Protein AF-0000000075409950 (afdb_homodimer)

Nearest PDB structures (foldseek):
  2w7o-assembly1_B  TM=7.046E-01  e=2.998E+00  Homo sapiens
  4f50-assembly1_A  TM=6.816E-01  e=4.564E+00  Sulfolobus acidocaldarius DSM 639
  4f4x-assembly1_A  TM=6.756E-01  e=4.256E+00  Sulfolobus acidocaldarius DSM 639
  2w7o-assembly1_B  TM=7.060E-01  e=2.998E+00  Homo sapiens
  4f50-assembly1_A  TM=6.823E-01  e=4.564E+00  Sulfolobus acidocaldarius DSM 639

Radius of gyration: 14.9 Å; Cα contacts (8 Å, |Δi|>4): 241; chains: 2; bounding box: 29×42×34 Å

Sequence (138 aa):
MLKDMLDKAFENKPVAEVAKASPAALQGISDAGAEALKKHLGISSIEDLATNKYVLWAQAITTLATMNKMLKDMLDKAFENKPVAEVAKASPAALQGISDAGAEALKKHLGISSIEDLATNKYVLWAQAITTLATMNK

Secondary structure (DSSP, 8-state):
-GGGTB-GGGTTS-HHHHHTS-GGGBTT--HHHHHHIIIII---SHHHHHH-HHHHHHHHHHHHHHH--/-GGGTB-GGGTTS-HHHHHTS-GGGBTT--HHHHHHIIIII---SHHHHHH-HHHHHHHHHHHHHHH--

Solvent-accessible surface area (backbone atoms only — not comparable to full-atom values): 6940 Å² total; per-residue (Å²): 118,66,51,77,46,25,34,81,89,49,48,82,48,58,48,57,59,47,19,63,28,47,40,38,46,33,59,76,33,42,71,67,32,25,50,39,37,30,74,44,71,64,25,67,15,18,35,35,50,44,63,30,66,70,37,52,48,21,34,52,41,30,51,50,20,64,67,70,100,117,68,52,76,44,24,34,82,88,48,48,82,48,58,49,57,58,48,18,63,28,47,41,37,46,36,61,77,33,42,70,68,32,28,48,40,36,29,74,42,71,63,25,67,16,19,36,36,49,43,61,29,67,71,37,53,49,21,35,53,40,31,50,50,22,64,68,70,98

Structure (mmCIF, N/CA/C/O backbone):
data_AF-0000000075409950-model_v1
#
loop_
_entity.id
_entity.type
_entity.pdbx_description
1 polymer 'Uncharacterized protein'
#
loop_
_atom_site.group_PDB
_atom_site.id
_atom_site.type_symbol
_atom_site.label_atom_id
_atom_site.label_alt_id
_atom_site.label_comp_id
_atom_site.label_asym_id
_atom_site.label_entity_id
_atom_site.label_seq_id
_atom_site.pdbx_PDB_ins_code
_atom_site.Cartn_x
_atom_site.Cartn_y
_atom_site.Cartn_z
_atom_site.occupancy
_atom_site.B_iso_or_equiv
_atom_site.auth_seq_id
_atom_site.auth_comp_id
_atom_site.auth_asym_id
_atom_site.auth_atom_id
_atom_site.pdbx_PDB_model_num
ATOM 1 N N . MET A 1 1 ? 6.48 19.875 1.639 1 69.31 1 MET A N 1
ATOM 2 C CA . MET A 1 1 ? 6.629 18.578 0.96 1 69.31 1 MET A CA 1
ATOM 3 C C . MET A 1 1 ? 5.574 17.594 1.438 1 69.31 1 MET A C 1
ATOM 5 O O . MET A 1 1 ? 4.668 17.234 0.686 1 69.31 1 MET A O 1
ATOM 9 N N . LEU A 1 2 ? 5.445 17.328 2.887 1 81.88 2 LEU A N 1
ATOM 10 C CA . LEU A 1 2 ? 4.449 16.453 3.488 1 81.88 2 LEU A CA 1
ATOM 11 C C . LEU A 1 2 ? 3.057 17.078 3.412 1 81.88 2 LEU A C 1
ATOM 13 O O . LEU A 1 2 ? 2.061 16.359 3.312 1 81.88 2 LEU A O 1
ATOM 17 N N . LYS A 1 3 ? 3.062 18.469 3.229 1 86.75 3 LYS A N 1
ATOM 18 C CA . LYS A 1 3 ? 1.789 19.172 3.248 1 86.75 3 LYS A CA 1
ATOM 19 C C . LYS A 1 3 ? 0.948 18.828 2.021 1 86.75 3 LYS A C 1
ATOM 21 O O . LYS A 1 3 ? -0.282 18.891 2.072 1 86.75 3 LYS A O 1
ATOM 26 N N . ASP A 1 4 ? 1.684 18.453 0.94 1 91.56 4 ASP A N 1
ATOM 27 C CA . ASP A 1 4 ? 0.969 18.156 -0.299 1 91.56 4 ASP A CA 1
ATOM 28 C C . ASP A 1 4 ? 0.425 16.734 -0.298 1 91.56 4 ASP A C 1
ATOM 30 O O . ASP A 1 4 ? -0.432 16.391 -1.114 1 91.56 4 ASP A O 1
ATOM 34 N N . MET A 1 5 ? 0.857 15.992 0.625 1 93.62 5 MET A N 1
ATOM 35 C CA . MET A 1 5 ? 0.481 14.586 0.694 1 93.62 5 MET A CA 1
ATOM 36 C C . MET A 1 5 ? -0.598 14.359 1.748 1 93.62 5 MET A C 1
ATOM 38 O O . MET A 1 5 ? -1.382 13.414 1.648 1 93.62 5 MET A O 1
ATOM 42 N N . LEU A 1 6 ? -0.597 15.328 2.695 1 95.75 6 LEU A N 1
ATOM 43 C CA . LEU A 1 6 ? -1.467 15.148 3.854 1 95.75 6 LEU A CA 1
ATOM 44 C C . LEU A 1 6 ? -2.602 16.172 3.844 1 95.75 6 LEU A C 1
ATOM 46 O O . LEU A 1 6 ? -2.488 17.219 3.215 1 95.75 6 LEU A O 1
ATOM 50 N N . ASP A 1 7 ? -3.684 15.867 4.531 1 93.88 7 ASP A N 1
ATOM 51 C CA . ASP A 1 7 ? -4.777 16.812 4.723 1 93.88 7 ASP A CA 1
ATOM 52 C C . ASP A 1 7 ? -4.367 17.938 5.66 1 93.88 7 ASP A C 1
ATOM 54 O O . ASP A 1 7 ? -3.381 17.828 6.391 1 93.88 7 ASP A O 1
ATOM 58 N N . LYS A 1 8 ? -5.031 19 5.691 1 93.12 8 LYS A N 1
ATOM 59 C CA . LYS A 1 8 ? -4.703 20.188 6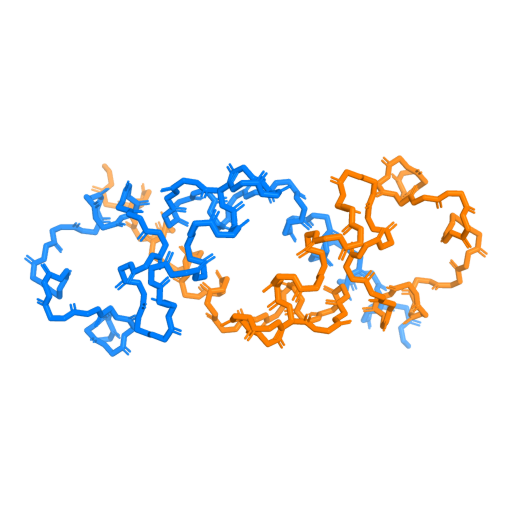.465 1 93.12 8 LYS A CA 1
ATOM 60 C C . LYS A 1 8 ? -4.621 19.875 7.953 1 93.12 8 LYS A C 1
ATOM 62 O O . LYS A 1 8 ? -3.822 20.469 8.68 1 93.12 8 LYS A O 1
ATOM 67 N N . ALA A 1 9 ? -5.281 18.906 8.398 1 91.38 9 ALA A N 1
ATOM 68 C CA . ALA A 1 9 ? -5.34 18.531 9.805 1 91.38 9 ALA A CA 1
ATOM 69 C C . ALA A 1 9 ? -4.027 17.906 10.258 1 91.38 9 ALA A C 1
ATOM 71 O O . ALA A 1 9 ? -3.68 17.953 11.438 1 91.38 9 ALA A O 1
ATOM 72 N N . PHE A 1 10 ? -3.281 17.375 9.227 1 95.06 10 PHE A N 1
ATOM 73 C CA . PHE A 1 10 ? -2.09 16.609 9.578 1 95.06 10 PHE A CA 1
ATOM 74 C C . PHE A 1 10 ? -0.833 17.312 9.062 1 95.06 10 PHE A C 1
ATOM 76 O O . PHE A 1 10 ? 0.282 16.844 9.312 1 95.06 10 PHE A O 1
ATOM 83 N N . GLU A 1 11 ? -1.005 18.5 8.469 1 93 11 GLU A N 1
ATOM 84 C CA . GLU A 1 11 ? 0.109 19.188 7.836 1 93 11 GLU A CA 1
ATOM 85 C C . GLU A 1 11 ? 1.043 19.797 8.883 1 93 11 GLU A C 1
ATOM 87 O O . GLU A 1 11 ? 2.248 19.922 8.648 1 93 11 GLU A O 1
ATOM 92 N N . ASN A 1 12 ? 0.58 20 10.047 1 92.88 12 ASN A N 1
ATOM 93 C CA . ASN A 1 12 ? 1.371 20.672 11.078 1 92.88 12 ASN A CA 1
ATOM 94 C C . ASN A 1 12 ? 1.663 19.734 12.242 1 92.88 12 ASN A C 1
ATOM 96 O O . ASN A 1 12 ? 2.16 20.172 13.289 1 92.88 12 ASN A O 1
ATOM 100 N N . LYS A 1 13 ? 1.409 18.578 12.023 1 93.38 13 LYS A N 1
ATOM 101 C CA . LYS A 1 13 ? 1.667 17.609 13.078 1 93.38 13 LYS A CA 1
ATOM 102 C C . LYS A 1 13 ? 3.049 16.969 12.922 1 93.38 13 LYS A C 1
ATOM 104 O O . LYS A 1 13 ? 3.602 16.953 11.82 1 93.38 13 LYS A O 1
ATOM 109 N N . PRO A 1 14 ? 3.543 16.516 14.102 1 95.12 14 PRO A N 1
ATOM 110 C CA . PRO A 1 14 ? 4.797 15.773 13.984 1 95.12 14 PRO A CA 1
ATOM 111 C C . PRO A 1 14 ? 4.652 14.508 13.141 1 95.12 14 PRO A C 1
ATOM 113 O O . PRO A 1 14 ? 3.631 13.828 13.219 1 95.12 14 PRO A O 1
ATOM 116 N N . VAL A 1 15 ? 5.668 14.234 12.406 1 94.88 15 VAL A N 1
ATOM 117 C CA . VAL A 1 15 ? 5.656 13.125 11.453 1 94.88 15 VAL A CA 1
ATOM 118 C C . VAL A 1 15 ? 5.359 11.82 12.188 1 94.88 15 VAL A C 1
ATOM 120 O O . VAL A 1 15 ? 4.688 10.938 11.648 1 94.88 15 VAL A O 1
ATOM 123 N N . ALA A 1 16 ? 5.828 11.648 13.383 1 95.31 16 ALA A N 1
ATOM 124 C CA . ALA A 1 16 ? 5.613 10.445 14.18 1 95.31 16 ALA A CA 1
ATOM 125 C C . ALA A 1 16 ? 4.129 10.227 14.453 1 95.31 16 ALA A C 1
ATOM 127 O O . ALA A 1 16 ? 3.658 9.086 14.477 1 95.31 16 ALA A O 1
ATOM 128 N N . GLU A 1 17 ? 3.393 11.25 14.695 1 95.94 17 GLU A N 1
ATOM 129 C CA . GLU A 1 17 ? 1.952 11.172 14.93 1 95.94 17 GLU A CA 1
ATOM 130 C C . GLU A 1 17 ? 1.198 10.914 13.625 1 95.94 17 GLU A C 1
ATOM 132 O O . GLU A 1 17 ? 0.21 10.18 13.609 1 95.94 17 GLU A O 1
ATOM 137 N N . VAL A 1 18 ? 1.717 11.578 12.57 1 96.38 18 VAL A N 1
ATOM 138 C CA . VAL A 1 18 ? 1.103 11.422 11.258 1 96.38 18 VAL A CA 1
ATOM 139 C C . VAL A 1 18 ? 1.229 9.969 10.797 1 96.38 18 VAL A C 1
ATOM 141 O O . VAL A 1 18 ? 0.279 9.398 10.25 1 96.38 18 VAL A O 1
ATOM 144 N N . ALA A 1 19 ? 2.379 9.406 11.062 1 97 19 ALA A N 1
ATOM 145 C CA . ALA A 1 19 ? 2.652 8.031 10.664 1 97 19 ALA A CA 1
ATOM 146 C C . ALA A 1 19 ? 1.688 7.059 11.336 1 97 19 ALA A C 1
ATOM 148 O O . ALA A 1 19 ? 1.357 6.012 10.781 1 97 19 ALA A O 1
ATOM 149 N N . LYS A 1 20 ? 1.197 7.422 12.508 1 96.69 20 LYS A N 1
ATOM 150 C CA . LYS A 1 20 ? 0.308 6.555 13.281 1 96.69 20 LYS A CA 1
ATOM 151 C C . LYS A 1 20 ? -1.155 6.906 13.031 1 96.69 20 LYS A C 1
ATOM 153 O O . LYS A 1 20 ? -2.057 6.219 13.516 1 96.69 20 LYS A O 1
ATOM 158 N N . ALA A 1 21 ? -1.333 7.898 12.234 1 96.69 21 ALA A N 1
ATOM 159 C CA . ALA A 1 21 ? -2.686 8.352 11.922 1 96.69 21 ALA A CA 1
ATOM 160 C C . ALA A 1 21 ? -3.352 7.434 10.898 1 96.69 21 ALA A C 1
ATOM 162 O O . ALA A 1 21 ? -2.689 6.598 10.289 1 96.69 21 ALA A O 1
ATOM 163 N N . SER A 1 22 ? -4.715 7.578 10.711 1 97.12 22 SER A N 1
ATOM 164 C CA . SER A 1 22 ? -5.445 6.793 9.727 1 97.12 22 SER A CA 1
ATOM 165 C C . SER A 1 22 ? -4.938 7.062 8.312 1 97.12 22 SER A C 1
ATOM 167 O O . SER A 1 22 ? -4.492 8.172 8.008 1 97.12 22 SER A O 1
ATOM 169 N N . PRO A 1 23 ? -4.945 6.051 7.473 1 97.19 23 PRO A N 1
ATOM 170 C CA . PRO A 1 23 ? -4.547 6.266 6.078 1 97.19 23 PRO A CA 1
ATOM 171 C C . PRO A 1 23 ? -5.34 7.379 5.398 1 97.19 23 PRO A C 1
ATOM 173 O O . PRO A 1 23 ? -4.875 7.965 4.418 1 97.19 23 PRO A O 1
ATOM 176 N N . ALA A 1 24 ? -6.469 7.727 5.945 1 96.69 24 ALA A N 1
ATOM 177 C CA . ALA A 1 24 ? -7.324 8.789 5.418 1 96.69 24 ALA A CA 1
ATOM 178 C C . ALA A 1 24 ? -6.684 10.156 5.617 1 96.69 24 ALA A C 1
ATOM 180 O O . ALA A 1 24 ? -7.172 11.164 5.09 1 96.69 24 ALA A O 1
ATOM 181 N N . ALA A 1 25 ? -5.586 10.156 6.418 1 96.69 25 ALA A N 1
ATOM 182 C CA . ALA A 1 25 ? -4.852 11.406 6.621 1 96.69 25 ALA A CA 1
ATOM 183 C C . ALA A 1 25 ? -4.129 11.828 5.348 1 96.69 25 ALA A C 1
ATOM 185 O O . ALA A 1 25 ? -3.746 12.992 5.203 1 96.69 25 ALA A O 1
ATOM 186 N N . LEU A 1 26 ? -3.826 10.852 4.438 1 96.69 26 LEU A N 1
ATOM 187 C CA . LEU A 1 26 ? -3.236 11.148 3.137 1 96.69 26 LEU A CA 1
ATOM 188 C C . LEU A 1 26 ? -4.262 11.789 2.209 1 96.69 26 LEU A C 1
ATOM 190 O O . LEU A 1 26 ? -5.414 11.352 2.156 1 96.69 26 LEU A O 1
ATOM 194 N N . GLN A 1 27 ? -3.84 12.859 1.536 1 94.62 27 GLN A N 1
ATOM 195 C CA . GLN A 1 27 ? -4.734 13.555 0.618 1 94.62 27 GLN A CA 1
ATOM 196 C C . GLN A 1 27 ? -5.16 12.648 -0.534 1 94.62 27 GLN A C 1
ATOM 198 O O . GLN A 1 27 ? -4.328 12.234 -1.344 1 94.62 27 GLN A O 1
ATOM 203 N N . GLY A 1 28 ? -6.438 12.258 -0.608 1 93.75 28 GLY A N 1
ATOM 204 C CA . GLY A 1 28 ? -6.93 11.406 -1.674 1 93.75 28 GLY A CA 1
ATOM 205 C C . GLY A 1 28 ? -7.594 10.141 -1.163 1 93.75 28 GLY A C 1
ATOM 206 O O . GLY A 1 28 ? -8.359 9.492 -1.887 1 93.75 28 GLY A O 1
ATOM 207 N N . ILE A 1 29 ? -7.105 9.766 0.029 1 96.19 29 ILE A N 1
ATOM 208 C CA . ILE A 1 29 ? -7.75 8.602 0.633 1 96.19 29 ILE A CA 1
ATOM 209 C C . ILE A 1 29 ? -8.938 9.055 1.483 1 96.19 29 ILE A C 1
ATOM 211 O O . ILE A 1 29 ? -8.773 9.844 2.418 1 96.19 29 ILE A O 1
ATOM 215 N N . SER A 1 30 ? -10.133 8.68 1.113 1 95.62 30 SER A N 1
ATOM 216 C CA . SER A 1 30 ? -11.336 9.055 1.857 1 95.62 30 SER A CA 1
ATOM 217 C C . SER A 1 30 ? -11.539 8.141 3.064 1 95.62 30 SER A C 1
ATOM 219 O O . SER A 1 30 ? -10.844 7.137 3.215 1 95.62 30 SER A O 1
ATOM 221 N N . ASP A 1 31 ? -12.539 8.469 3.895 1 95.81 31 ASP A N 1
ATOM 222 C CA . ASP A 1 31 ? -12.875 7.609 5.023 1 95.81 31 ASP A CA 1
ATOM 223 C C . ASP A 1 31 ? -13.242 6.203 4.555 1 95.81 31 ASP A C 1
ATOM 225 O O . ASP A 1 31 ? -12.891 5.215 5.203 1 95.81 31 ASP A O 1
ATOM 229 N N . ALA A 1 32 ? -13.859 6.215 3.408 1 96.5 32 ALA A N 1
ATOM 230 C CA . ALA A 1 32 ? -14.266 4.941 2.824 1 96.5 32 ALA A CA 1
ATOM 231 C C . ALA A 1 32 ? -13.055 4.109 2.41 1 96.5 32 ALA A C 1
ATOM 233 O O . ALA A 1 32 ? -13.031 2.895 2.607 1 96.5 32 ALA A O 1
ATOM 234 N N . GLY A 1 33 ? -11.992 4.793 1.857 1 97 33 GLY A N 1
ATOM 235 C CA . GLY A 1 33 ? -10.773 4.105 1.462 1 97 33 GLY A CA 1
ATOM 236 C C . GLY A 1 33 ? -10 3.541 2.637 1 97 33 GLY A C 1
ATOM 237 O O . GLY A 1 33 ? -9.562 2.387 2.605 1 97 33 GLY A O 1
ATOM 238 N N . ALA A 1 34 ? -9.977 4.391 3.639 1 97.56 34 ALA A N 1
ATOM 239 C CA . ALA A 1 34 ? -9.273 3.965 4.848 1 97.56 34 ALA A CA 1
ATOM 240 C C . ALA A 1 34 ? -9.992 2.795 5.516 1 97.56 34 ALA A C 1
ATOM 242 O O . ALA A 1 34 ? -9.352 1.848 5.977 1 97.56 34 ALA A O 1
ATOM 243 N N . GLU A 1 35 ? -11.289 2.881 5.59 1 96.94 35 GLU A N 1
ATOM 244 C CA . GLU A 1 35 ? -12.094 1.818 6.191 1 96.94 35 GLU A CA 1
ATOM 245 C C . GLU A 1 35 ? -11.953 0.513 5.414 1 96.94 35 GLU A C 1
ATOM 247 O O . GLU A 1 35 ? -11.867 -0.564 6.008 1 96.94 35 GLU A O 1
ATOM 252 N N . ALA A 1 36 ? -11.891 0.637 4.109 1 96.25 36 ALA A N 1
ATOM 253 C CA . ALA A 1 36 ? -11.734 -0.542 3.26 1 96.25 36 ALA A CA 1
ATOM 254 C C . ALA A 1 36 ? -10.383 -1.206 3.49 1 96.25 36 ALA A C 1
ATOM 256 O O . ALA A 1 36 ? -10.289 -2.432 3.586 1 96.25 36 ALA A O 1
ATOM 257 N N . LEU A 1 37 ? -9.328 -0.347 3.549 1 97 37 LEU A N 1
ATOM 258 C CA . LEU A 1 37 ? -7.98 -0.846 3.811 1 97 37 LEU A CA 1
ATOM 259 C C . LEU A 1 37 ? -7.93 -1.606 5.129 1 97 37 LEU A C 1
ATOM 261 O O . LEU A 1 37 ? -7.395 -2.715 5.191 1 97 37 LEU A O 1
ATOM 265 N N . LYS A 1 38 ? -8.539 -1.041 6.164 1 96.5 38 LYS A N 1
ATOM 266 C CA . LYS A 1 38 ? -8.562 -1.663 7.484 1 96.5 38 LYS A CA 1
ATOM 267 C C . LYS A 1 38 ? -9.383 -2.951 7.469 1 96.5 38 LYS A C 1
ATOM 269 O O . LYS A 1 38 ? -8.945 -3.979 7.992 1 96.5 38 LYS A O 1
ATOM 274 N N . LYS A 1 39 ? -10.484 -2.941 6.867 1 96.56 39 LYS A N 1
ATOM 275 C CA . LYS A 1 39 ? -11.422 -4.059 6.859 1 96.56 39 LYS A CA 1
ATOM 276 C C . LYS A 1 39 ? -10.867 -5.238 6.066 1 96.56 39 LYS A C 1
ATOM 278 O O . LYS A 1 39 ? -11 -6.391 6.484 1 96.56 39 LYS A O 1
ATOM 283 N N . HIS A 1 40 ? -10.156 -4.969 4.934 1 95.56 40 HIS A N 1
ATOM 284 C CA . HIS A 1 40 ? -9.766 -6.039 4.02 1 95.56 40 HIS A CA 1
ATOM 285 C C . HIS A 1 40 ? -8.281 -6.359 4.148 1 95.56 40 HIS A C 1
ATOM 287 O O . HIS A 1 40 ? -7.879 -7.516 4.016 1 95.56 40 HIS A O 1
ATOM 293 N N . LEU A 1 41 ? -7.516 -5.371 4.434 1 96.31 41 LEU A N 1
ATOM 294 C CA . LEU A 1 41 ? -6.066 -5.551 4.445 1 96.31 41 LEU A CA 1
ATOM 295 C C . LEU A 1 41 ? -5.512 -5.391 5.855 1 96.31 41 LEU A C 1
ATOM 297 O O . LEU A 1 41 ? -4.332 -5.664 6.098 1 96.31 41 LEU A O 1
ATOM 301 N N . GLY A 1 42 ? -6.309 -4.906 6.707 1 96.31 42 GLY A N 1
ATOM 302 C CA . GLY A 1 42 ? -5.883 -4.707 8.086 1 96.31 42 GLY A CA 1
ATOM 303 C C . GLY A 1 42 ? -5.004 -3.484 8.266 1 96.31 42 GLY A C 1
ATOM 304 O O . GLY A 1 42 ? -4.102 -3.48 9.102 1 96.31 42 GLY A O 1
ATOM 305 N N . ILE A 1 43 ? -5.195 -2.527 7.496 1 97.62 43 ILE A N 1
ATOM 306 C CA . ILE A 1 43 ? -4.391 -1.312 7.555 1 97.62 43 ILE A CA 1
ATOM 307 C C . ILE A 1 43 ? -5.121 -0.248 8.375 1 97.62 43 ILE A C 1
ATOM 309 O O . ILE A 1 43 ? -6.184 0.231 7.969 1 97.62 43 ILE A O 1
ATOM 313 N N . SER A 1 44 ? -4.594 0.112 9.492 1 96.81 44 SER A N 1
ATOM 314 C CA . SER A 1 44 ? -5.273 1.04 10.391 1 96.81 44 SER A CA 1
ATOM 315 C C . SER A 1 44 ? -4.59 2.402 10.398 1 96.81 44 SER A C 1
ATOM 317 O O . SER A 1 44 ? -5.18 3.398 10.82 1 96.81 44 SER A O 1
ATOM 319 N N . SER A 1 45 ? -3.332 2.453 9.883 1 97.62 45 SER A N 1
ATOM 320 C CA . SER A 1 45 ? -2.574 3.699 9.93 1 97.62 45 SER A CA 1
ATOM 321 C C . SER A 1 45 ? -1.703 3.865 8.695 1 97.62 45 SER A C 1
ATOM 323 O O . SER A 1 45 ? -1.568 2.936 7.895 1 97.62 45 SER A O 1
ATOM 325 N N . ILE A 1 46 ? -1.164 5.074 8.633 1 97.81 46 ILE A N 1
ATOM 326 C CA . ILE A 1 46 ? -0.262 5.363 7.523 1 97.81 46 ILE A CA 1
ATOM 327 C C . ILE A 1 46 ? 0.948 4.434 7.586 1 97.81 46 ILE A C 1
ATOM 329 O O . ILE A 1 46 ? 1.369 3.885 6.562 1 97.81 46 ILE A O 1
ATOM 333 N N . GLU A 1 47 ? 1.452 4.289 8.812 1 97.75 47 GLU A N 1
ATOM 334 C CA . GLU A 1 47 ? 2.59 3.398 9.008 1 97.75 47 GLU A CA 1
ATOM 335 C C . GLU A 1 47 ? 2.25 1.971 8.586 1 97.75 47 GLU A C 1
ATOM 337 O O . GLU A 1 47 ? 3.078 1.282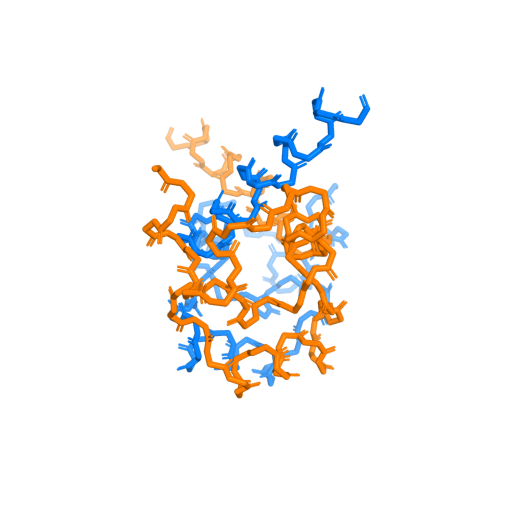 7.984 1 97.75 47 GLU A O 1
ATOM 342 N N . ASP A 1 48 ? 1.013 1.526 8.867 1 97.75 48 ASP A N 1
ATOM 343 C CA . ASP A 1 48 ? 0.548 0.197 8.484 1 97.75 48 ASP A CA 1
ATOM 344 C C . ASP A 1 48 ? 0.528 0.037 6.969 1 97.75 48 ASP A C 1
ATOM 346 O O . ASP A 1 48 ? 0.955 -0.993 6.441 1 97.75 48 ASP A O 1
ATOM 350 N N . LEU A 1 49 ? 0.017 1.088 6.309 1 97.81 49 LEU A N 1
ATOM 351 C CA . LEU A 1 49 ? -0.034 1.087 4.852 1 97.81 49 LEU A CA 1
ATOM 352 C C . LEU A 1 49 ? 1.363 0.932 4.258 1 97.81 49 LEU A C 1
ATOM 354 O O . LEU A 1 49 ? 1.55 0.201 3.283 1 97.81 49 LEU A O 1
ATOM 358 N N . ALA A 1 50 ? 2.348 1.55 4.852 1 97.38 50 ALA A N 1
ATOM 359 C CA . ALA A 1 50 ? 3.729 1.562 4.375 1 97.38 50 ALA A CA 1
ATOM 360 C C . ALA A 1 50 ? 4.398 0.212 4.605 1 97.38 50 ALA A C 1
ATOM 362 O O . ALA A 1 50 ? 5.34 -0.153 3.893 1 97.38 50 ALA A O 1
ATOM 363 N N . THR A 1 51 ? 3.859 -0.491 5.691 1 96.75 51 THR A N 1
ATOM 364 C CA . THR A 1 51 ? 4.586 -1.676 6.137 1 96.75 51 THR A CA 1
ATOM 365 C C . THR A 1 51 ? 3.709 -2.92 6.023 1 96.75 51 THR A C 1
ATOM 367 O O . THR A 1 51 ? 4.129 -4.016 6.398 1 96.75 51 THR A O 1
ATOM 370 N N . ASN A 1 52 ? 2.594 -2.773 5.5 1 96.88 52 ASN A N 1
ATOM 371 C CA . ASN A 1 52 ? 1.683 -3.902 5.344 1 96.88 52 ASN A CA 1
ATOM 372 C C . ASN A 1 52 ? 2.305 -5.016 4.508 1 96.88 52 ASN A C 1
ATOM 374 O O . ASN A 1 52 ? 2.973 -4.746 3.508 1 96.88 52 ASN A O 1
ATOM 378 N N . LYS A 1 53 ? 2.09 -6.227 4.938 1 95.81 53 LYS A N 1
ATOM 379 C CA . LYS A 1 53 ? 2.727 -7.371 4.293 1 95.81 53 LYS A CA 1
ATOM 380 C C . LYS A 1 53 ? 2.328 -7.465 2.82 1 95.81 53 LYS A C 1
ATOM 382 O O . LYS A 1 53 ? 3.143 -7.836 1.974 1 95.81 53 LYS A O 1
ATOM 387 N N . TYR A 1 54 ? 1.059 -7.16 2.461 1 97 54 TYR A N 1
ATOM 388 C CA . TYR A 1 54 ? 0.587 -7.234 1.083 1 97 54 TYR A CA 1
ATOM 389 C C . TYR A 1 54 ? 1.308 -6.219 0.204 1 97 54 TYR A C 1
ATOM 391 O O . TYR A 1 54 ? 1.639 -6.512 -0.948 1 97 54 TYR A O 1
ATOM 399 N N . VAL A 1 55 ? 1.55 -5.066 0.759 1 97.44 55 VAL A N 1
ATOM 400 C CA . VAL A 1 55 ? 2.283 -4.031 0.037 1 97.44 55 VAL A CA 1
ATOM 401 C C . VAL A 1 55 ? 3.725 -4.48 -0.187 1 97.44 55 VAL A C 1
ATOM 403 O O . VAL A 1 55 ? 4.242 -4.398 -1.305 1 97.44 55 VAL A O 1
ATOM 406 N N . LEU A 1 56 ? 4.336 -5.02 0.823 1 96.31 56 LEU A N 1
ATOM 407 C CA . LEU A 1 56 ? 5.723 -5.461 0.74 1 96.31 56 LEU A CA 1
ATOM 408 C C . LEU A 1 56 ? 5.871 -6.602 -0.263 1 96.31 56 LEU A C 1
ATOM 410 O O . LEU A 1 56 ? 6.832 -6.637 -1.031 1 96.31 56 LEU A O 1
ATOM 414 N N . TRP A 1 57 ? 4.941 -7.461 -0.191 1 96.75 57 TRP A N 1
ATOM 415 C CA . TRP A 1 57 ? 4.961 -8.562 -1.15 1 96.75 57 TRP A CA 1
ATOM 416 C C . TRP A 1 57 ? 4.828 -8.039 -2.578 1 96.75 57 TRP A C 1
ATOM 418 O O . TRP A 1 57 ? 5.578 -8.445 -3.467 1 96.75 57 TRP A O 1
ATOM 428 N N . ALA A 1 58 ? 3.928 -7.168 -2.746 1 97.31 58 ALA A N 1
ATOM 429 C CA . ALA A 1 58 ? 3.713 -6.578 -4.066 1 97.31 58 ALA A CA 1
ATOM 430 C C . ALA A 1 58 ? 4.98 -5.898 -4.574 1 97.31 58 ALA A C 1
ATOM 432 O O . ALA A 1 58 ? 5.344 -6.047 -5.742 1 97.31 58 ALA A O 1
ATOM 433 N N . GLN A 1 59 ? 5.609 -5.199 -3.723 1 97.25 59 GLN A N 1
ATOM 434 C CA . GLN A 1 59 ? 6.844 -4.52 -4.102 1 97.25 59 GLN A CA 1
ATOM 435 C C . GLN A 1 59 ? 7.926 -5.523 -4.496 1 97.25 59 GLN A C 1
ATOM 437 O O . GLN A 1 59 ? 8.656 -5.312 -5.465 1 97.25 59 GLN A O 1
ATOM 442 N N . ALA A 1 60 ? 8.039 -6.602 -3.734 1 96 60 ALA A N 1
ATOM 443 C CA . ALA A 1 60 ? 9 -7.648 -4.043 1 96 60 ALA A CA 1
ATOM 444 C C . ALA A 1 60 ? 8.742 -8.25 -5.422 1 96 60 ALA A C 1
ATOM 446 O O . ALA A 1 60 ? 9.656 -8.375 -6.238 1 96 60 ALA A O 1
ATOM 447 N N . ILE A 1 61 ? 7.484 -8.523 -5.637 1 96.69 61 ILE A N 1
ATOM 448 C CA . ILE A 1 61 ? 7.082 -9.117 -6.906 1 96.69 61 ILE A CA 1
ATOM 449 C C . ILE A 1 61 ? 7.348 -8.141 -8.047 1 96.69 61 ILE A C 1
ATOM 451 O O . ILE A 1 61 ? 7.918 -8.508 -9.078 1 96.69 61 ILE A O 1
ATOM 455 N N . THR A 1 62 ? 6.961 -6.945 -7.855 1 96.5 62 THR A N 1
ATOM 456 C CA . THR A 1 62 ? 7.148 -5.918 -8.875 1 96.5 62 THR A CA 1
ATOM 457 C C . THR A 1 62 ? 8.633 -5.711 -9.164 1 96.5 62 THR A C 1
ATOM 459 O O . THR A 1 62 ? 9.023 -5.551 -10.32 1 96.5 62 THR A O 1
ATOM 462 N N . THR A 1 63 ? 9.383 -5.688 -8.07 1 96.25 63 THR A N 1
ATOM 463 C CA . THR A 1 63 ? 10.828 -5.543 -8.227 1 96.25 63 THR A CA 1
ATOM 464 C C . THR A 1 63 ? 11.398 -6.691 -9.055 1 96.25 63 THR A C 1
ATOM 466 O O . THR A 1 63 ? 12.172 -6.465 -9.992 1 96.25 63 THR A O 1
ATOM 469 N N . LEU A 1 64 ? 11.008 -7.902 -8.742 1 94 64 LEU A N 1
ATOM 470 C CA . LEU A 1 64 ? 11.453 -9.086 -9.477 1 94 64 LEU A CA 1
ATOM 471 C C . LEU A 1 64 ? 11.039 -9 -10.945 1 94 64 LEU A C 1
ATOM 473 O O . LEU A 1 64 ? 11.812 -9.359 -11.836 1 94 64 LEU A O 1
ATOM 477 N N . ALA A 1 65 ? 9.789 -8.562 -11.117 1 94.5 65 ALA A N 1
ATOM 478 C CA . ALA A 1 65 ? 9.258 -8.438 -12.469 1 94.5 65 ALA A CA 1
ATOM 479 C C . ALA A 1 65 ? 10.062 -7.426 -13.281 1 94.5 65 ALA A C 1
ATOM 481 O O . ALA A 1 65 ? 10.289 -7.625 -14.477 1 94.5 65 ALA A O 1
ATOM 482 N N . THR A 1 66 ? 10.523 -6.375 -12.664 1 93.94 66 THR A N 1
ATOM 483 C CA . THR A 1 66 ? 11.297 -5.348 -13.344 1 93.94 66 THR A CA 1
ATOM 484 C C . THR A 1 66 ? 12.695 -5.852 -13.68 1 93.94 66 THR A C 1
ATOM 486 O O . THR A 1 66 ? 13.305 -5.426 -14.664 1 93.94 66 THR A O 1
ATOM 489 N N . MET A 1 67 ? 13.18 -6.762 -12.812 1 91.75 67 MET A N 1
ATOM 490 C CA . MET A 1 67 ? 14.523 -7.297 -13.008 1 91.75 67 MET A CA 1
ATOM 491 C C . MET A 1 67 ? 14.531 -8.344 -14.125 1 91.75 67 MET A C 1
ATOM 493 O O . MET A 1 67 ? 15.562 -8.562 -14.758 1 91.75 67 MET A O 1
ATOM 497 N N . ASN A 1 68 ? 13.391 -9.031 -14.102 1 83.44 68 ASN A N 1
ATOM 498 C CA . ASN A 1 68 ? 13.305 -10.086 -15.109 1 83.44 68 ASN A CA 1
ATOM 499 C C . ASN A 1 68 ? 12.789 -9.547 -16.438 1 83.44 68 ASN A C 1
ATOM 501 O O . ASN A 1 68 ? 12.508 -10.32 -17.359 1 83.44 68 ASN A O 1
ATOM 505 N N . LYS A 1 69 ? 12.578 -8.305 -16.562 1 71.69 69 LYS A N 1
ATOM 506 C CA . LYS A 1 69 ? 12.188 -7.738 -17.859 1 71.69 69 LYS A CA 1
ATOM 507 C C . LYS A 1 69 ? 13.328 -7.844 -18.859 1 71.69 69 LYS A C 1
ATOM 509 O O . LYS A 1 69 ? 14.5 -7.891 -18.484 1 71.69 69 LYS A O 1
ATOM 514 N N . MET B 1 1 ? 9.367 -19.281 -2.607 1 69.69 1 MET B N 1
ATOM 515 C CA . MET B 1 1 ? 9.414 -17.953 -2 1 69.69 1 MET B CA 1
ATOM 516 C C . MET B 1 1 ? 8.18 -17.141 -2.369 1 69.69 1 MET B C 1
ATOM 518 O O . MET B 1 1 ? 7.309 -16.906 -1.525 1 69.69 1 MET B O 1
ATOM 522 N N . LEU B 1 2 ? 7.863 -16.922 -3.801 1 81.75 2 LEU B N 1
ATOM 523 C CA . LEU B 1 2 ? 6.695 -16.203 -4.305 1 81.75 2 LEU B CA 1
ATOM 524 C C . LEU B 1 2 ? 5.426 -17.031 -4.105 1 81.75 2 LEU B C 1
ATOM 526 O O . LEU B 1 2 ? 4.344 -16.484 -3.908 1 81.75 2 LEU B O 1
ATOM 530 N N . LYS B 1 3 ? 5.652 -18.422 -3.955 1 86.44 3 LYS B N 1
ATOM 531 C CA . LYS B 1 3 ? 4.508 -19.312 -3.867 1 86.44 3 LYS B CA 1
ATOM 532 C C . LYS B 1 3 ? 3.736 -19.109 -2.568 1 86.44 3 LYS B C 1
ATOM 534 O O . LYS B 1 3 ? 2.533 -19.359 -2.504 1 86.44 3 LYS B O 1
ATOM 539 N N . ASP B 1 4 ? 4.504 -18.609 -1.544 1 91.81 4 ASP B N 1
ATOM 540 C CA . ASP B 1 4 ? 3.867 -18.422 -0.244 1 91.81 4 ASP B CA 1
ATOM 541 C C . ASP B 1 4 ? 3.113 -17.094 -0.186 1 91.81 4 ASP B C 1
ATOM 543 O O . ASP B 1 4 ? 2.291 -16.875 0.707 1 91.81 4 ASP B O 1
ATOM 547 N N . MET B 1 5 ? 3.348 -16.297 -1.137 1 93.81 5 MET B N 1
ATOM 548 C CA . MET B 1 5 ? 2.754 -14.953 -1.164 1 93.81 5 MET B CA 1
ATOM 549 C C . MET B 1 5 ? 1.559 -14.914 -2.107 1 93.81 5 MET B C 1
ATOM 551 O O . MET B 1 5 ? 0.647 -14.102 -1.925 1 93.81 5 MET B O 1
ATOM 555 N N . LEU B 1 6 ? 1.628 -15.867 -3.049 1 95.81 6 LEU B N 1
ATOM 556 C CA . LEU B 1 6 ? 0.637 -15.836 -4.117 1 95.81 6 LEU B CA 1
ATOM 557 C C . LEU B 1 6 ? -0.317 -17.016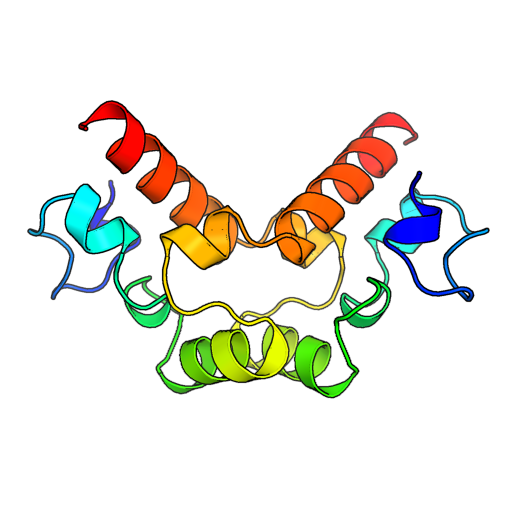 -4.012 1 95.81 6 LEU B C 1
ATOM 559 O O . LEU B 1 6 ? 0.018 -18.031 -3.404 1 95.81 6 LEU B O 1
ATOM 563 N N . ASP B 1 7 ? -1.487 -16.906 -4.594 1 93.88 7 ASP B N 1
ATOM 564 C CA . ASP B 1 7 ? -2.432 -18.016 -4.691 1 93.88 7 ASP B CA 1
ATOM 565 C C . ASP B 1 7 ? -1.933 -19.078 -5.672 1 93.88 7 ASP B C 1
ATOM 567 O O . ASP B 1 7 ? -1.047 -18.812 -6.488 1 93.88 7 ASP B O 1
ATOM 571 N N . LYS B 1 8 ? -2.42 -20.219 -5.664 1 93.25 8 LYS B N 1
ATOM 572 C CA . LYS B 1 8 ? -1.98 -21.359 -6.473 1 93.25 8 LYS B CA 1
ATOM 573 C C . LYS B 1 8 ? -2.086 -21.047 -7.961 1 93.25 8 LYS B C 1
ATOM 575 O O . LYS B 1 8 ? -1.267 -21.5 -8.758 1 93.25 8 LYS B O 1
AT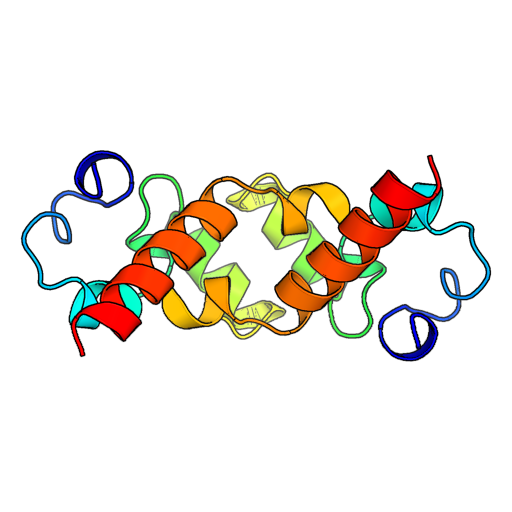OM 580 N N . ALA B 1 9 ? -2.941 -20.203 -8.328 1 91.38 9 ALA B N 1
ATOM 581 C CA . ALA B 1 9 ? -3.188 -19.859 -9.727 1 91.38 9 ALA B CA 1
ATOM 582 C C . ALA B 1 9 ? -2.043 -19.031 -10.289 1 91.38 9 ALA B C 1
ATOM 584 O O . ALA B 1 9 ? -1.803 -19.031 -11.5 1 91.38 9 ALA B O 1
ATOM 585 N N . PHE B 1 10 ? -1.288 -18.375 -9.328 1 95.06 10 PHE B N 1
ATOM 586 C CA . PHE B 1 10 ? -0.273 -17.438 -9.781 1 95.06 10 PHE B CA 1
ATOM 587 C C . PHE B 1 10 ? 1.121 -17.922 -9.398 1 95.06 10 PHE B C 1
ATOM 589 O O . PHE B 1 10 ? 2.119 -17.281 -9.75 1 95.06 10 PHE B O 1
ATOM 596 N N . GLU B 1 11 ? 1.199 -19.109 -8.797 1 93.12 11 GLU B N 1
ATOM 597 C CA . GLU B 1 11 ? 2.465 -19.625 -8.281 1 93.12 11 GLU B CA 1
ATOM 598 C C . GLU B 1 11 ? 3.381 -20.078 -9.406 1 93.12 11 GLU B C 1
ATOM 600 O O . GLU B 1 11 ? 4.605 -20.016 -9.289 1 93.12 11 GLU B O 1
ATOM 605 N N . ASN B 1 12 ? 2.852 -20.359 -10.531 1 92.88 12 ASN B N 1
ATOM 606 C CA . ASN B 1 12 ? 3.639 -20.906 -11.633 1 92.88 12 ASN B CA 1
ATOM 607 C C . ASN B 1 12 ? 3.674 -19.938 -12.812 1 92.88 12 ASN B C 1
ATOM 609 O O . ASN B 1 12 ? 4.156 -20.281 -13.891 1 92.88 12 ASN B O 1
ATOM 613 N N . LYS B 1 13 ? 3.25 -18.859 -12.57 1 93.38 13 LYS B N 1
ATOM 614 C CA . LYS B 1 13 ? 3.254 -17.859 -13.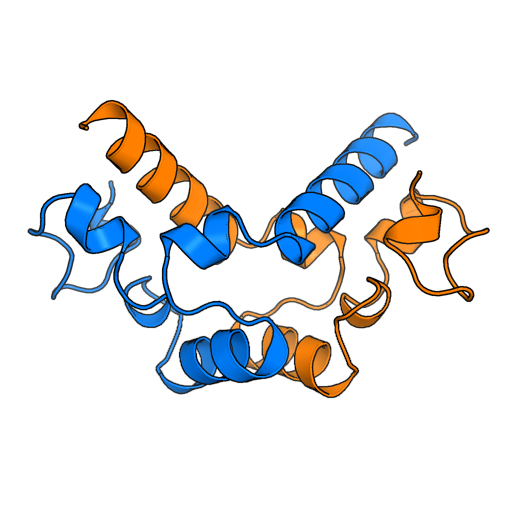633 1 93.38 13 LYS B CA 1
ATOM 615 C C . LYS B 1 13 ? 4.527 -17.016 -13.586 1 93.38 13 LYS B C 1
ATOM 617 O O . LYS B 1 13 ? 5.164 -16.891 -12.539 1 93.38 13 LYS B O 1
ATOM 622 N N . PRO B 1 14 ? 4.828 -16.469 -14.82 1 95.12 14 PRO B N 1
ATOM 623 C CA . PRO B 1 14 ? 5.953 -15.531 -14.805 1 95.12 14 PRO B CA 1
ATOM 624 C C . PRO B 1 14 ? 5.688 -14.305 -13.945 1 95.12 14 PRO B C 1
ATOM 626 O O . PRO B 1 14 ? 4.566 -13.789 -13.922 1 95.12 14 PRO B O 1
ATOM 629 N N . VAL B 1 15 ? 6.727 -13.883 -13.281 1 95 15 VAL B N 1
ATOM 630 C CA . VAL B 1 15 ? 6.621 -12.789 -12.328 1 95 15 VAL B CA 1
ATOM 631 C C . VAL B 1 15 ? 6.062 -11.547 -13.023 1 95 15 VAL B C 1
ATOM 633 O O . VAL B 1 15 ? 5.312 -10.773 -12.414 1 95 15 VAL B O 1
ATOM 636 N N . ALA B 1 16 ? 6.387 -11.32 -14.25 1 95.31 16 ALA B N 1
ATOM 637 C CA . ALA B 1 16 ? 5.918 -10.164 -15.016 1 95.31 16 ALA B CA 1
ATOM 638 C C . ALA B 1 16 ? 4.395 -10.18 -15.148 1 95.31 16 ALA B C 1
ATOM 640 O O . ALA B 1 16 ? 3.754 -9.125 -15.125 1 95.31 16 ALA B O 1
ATOM 641 N N . GLU B 1 17 ? 3.818 -11.305 -15.328 1 96 17 GLU B N 1
ATOM 642 C CA . GLU B 1 17 ? 2.369 -11.461 -15.43 1 96 17 GLU B CA 1
ATOM 643 C C . GLU B 1 17 ? 1.704 -11.305 -14.062 1 96 17 GLU B C 1
ATOM 645 O O . GLU B 1 17 ? 0.62 -10.734 -13.953 1 96 17 GLU B O 1
ATOM 650 N N . VAL B 1 18 ? 2.402 -11.867 -13.07 1 96.44 18 VAL B N 1
ATOM 651 C CA . VAL B 1 18 ? 1.895 -11.805 -11.703 1 96.44 18 VAL B CA 1
ATOM 652 C C . VAL B 1 18 ? 1.834 -10.344 -11.242 1 96.44 18 VAL B C 1
ATOM 654 O O . VAL B 1 18 ? 0.86 -9.922 -10.617 1 96.44 18 VAL B O 1
ATOM 657 N N . ALA B 1 19 ? 2.852 -9.609 -11.609 1 97 19 ALA B N 1
ATOM 658 C CA . ALA B 1 19 ? 2.943 -8.203 -11.227 1 97 19 ALA B CA 1
ATOM 659 C C . ALA B 1 19 ? 1.785 -7.398 -11.812 1 97 19 ALA B C 1
ATOM 661 O O . ALA B 1 19 ? 1.354 -6.402 -11.219 1 97 19 ALA B O 1
ATOM 662 N N . LYS B 1 20 ? 1.241 -7.852 -12.938 1 96.69 20 LYS B N 1
ATOM 663 C CA . LYS B 1 20 ? 0.163 -7.145 -13.625 1 96.69 20 LYS B CA 1
ATOM 664 C C . LYS B 1 20 ? -1.199 -7.719 -13.242 1 96.69 20 LYS B C 1
ATOM 666 O O . LYS B 1 20 ? -2.236 -7.188 -13.641 1 96.69 20 LYS B O 1
ATOM 671 N N . ALA B 1 21 ? -1.142 -8.719 -12.43 1 96.75 21 ALA B N 1
ATOM 672 C CA . ALA B 1 21 ? -2.373 -9.375 -12 1 96.75 21 ALA B CA 1
ATOM 673 C C . ALA B 1 21 ? -3.076 -8.555 -10.914 1 96.75 21 ALA B C 1
ATOM 675 O O . ALA B 1 21 ? -2.498 -7.617 -10.367 1 96.75 21 ALA B O 1
ATOM 676 N N . SER B 1 22 ? -4.379 -8.914 -10.594 1 97.12 22 SER B N 1
ATOM 677 C CA . SER B 1 22 ? -5.129 -8.242 -9.539 1 97.12 22 SER B CA 1
ATOM 678 C C . SER B 1 22 ? -4.461 -8.43 -8.18 1 97.12 22 SER B C 1
ATOM 680 O O . SER B 1 22 ? -3.822 -9.453 -7.934 1 97.12 22 SER B O 1
ATOM 682 N N . PRO B 1 23 ? -4.531 -7.422 -7.336 1 97.25 23 PRO B N 1
ATOM 683 C CA . PRO B 1 23 ? -3.979 -7.566 -5.988 1 97.25 23 PRO B CA 1
ATOM 684 C C . PRO B 1 23 ? -4.527 -8.789 -5.254 1 97.25 23 PRO B C 1
ATOM 686 O O . PRO B 1 23 ? -3.893 -9.289 -4.32 1 97.25 23 PRO B O 1
ATOM 689 N N . ALA B 1 24 ? -5.648 -9.297 -5.695 1 96.69 24 ALA B N 1
ATOM 690 C CA . ALA B 1 24 ? -6.277 -10.477 -5.105 1 96.69 24 ALA B CA 1
ATOM 691 C C . ALA B 1 24 ? -5.453 -11.727 -5.371 1 96.69 24 ALA B C 1
ATOM 693 O O . ALA B 1 24 ? -5.727 -12.789 -4.805 1 96.69 24 ALA B O 1
ATOM 694 N N . ALA B 1 25 ? -4.438 -11.57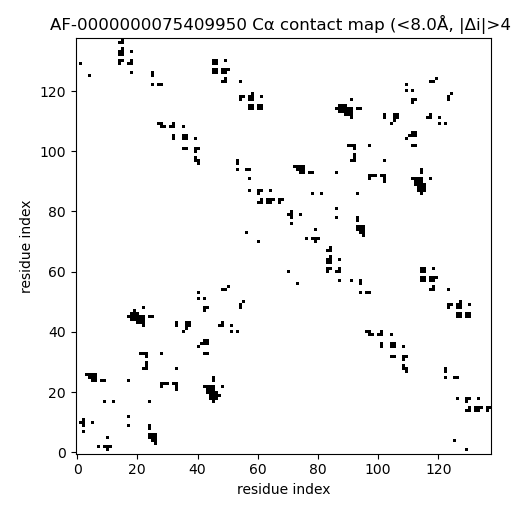8 -6.27 1 96.75 25 ALA B N 1
ATOM 695 C CA . ALA B 1 25 ? -3.539 -12.695 -6.551 1 96.75 25 ALA B CA 1
ATOM 696 C C . ALA B 1 25 ? -2.641 -12.984 -5.352 1 96.75 25 ALA B C 1
ATOM 698 O O . ALA B 1 25 ? -2.07 -14.07 -5.242 1 96.75 25 ALA B O 1
ATOM 699 N N . LEU B 1 26 ? -2.424 -11.961 -4.465 1 96.62 26 LEU B N 1
ATOM 700 C CA . LEU B 1 26 ? -1.678 -12.141 -3.223 1 96.62 26 LEU B CA 1
ATOM 701 C C . LEU B 1 26 ? -2.498 -12.93 -2.207 1 96.62 26 LEU B C 1
ATOM 703 O O . LEU B 1 26 ? -3.693 -12.68 -2.043 1 96.62 26 LEU B O 1
ATOM 707 N N . GLN B 1 27 ? -1.852 -13.922 -1.562 1 94.75 27 GLN B N 1
ATOM 708 C CA . GLN B 1 27 ? -2.531 -14.742 -0.566 1 94.75 27 GLN B CA 1
ATOM 709 C C . GLN B 1 27 ? -2.986 -13.898 0.624 1 94.75 27 GLN B C 1
ATOM 711 O O . GLN B 1 27 ? -2.158 -13.375 1.372 1 94.75 27 GLN B O 1
ATOM 716 N N . GLY B 1 28 ? -4.281 -13.727 0.815 1 93.62 28 GLY B N 1
ATOM 717 C CA . GLY B 1 28 ? -4.805 -12.938 1.922 1 93.62 28 GLY B CA 1
ATOM 718 C C . GLY B 1 28 ? -5.711 -11.805 1.476 1 93.62 28 GLY B C 1
ATOM 719 O O . GLY B 1 28 ? -6.508 -11.297 2.266 1 93.62 28 GLY B O 1
ATOM 720 N N . ILE B 1 29 ? -5.406 -11.367 0.248 1 96.25 29 ILE B N 1
ATOM 721 C CA . ILE B 1 29 ? -6.277 -10.336 -0.293 1 96.25 29 ILE B CA 1
ATOM 722 C C . ILE B 1 29 ? -7.441 -10.977 -1.04 1 96.25 29 ILE B C 1
ATOM 724 O O . ILE B 1 29 ? -7.234 -11.742 -1.986 1 96.25 29 ILE B O 1
ATOM 728 N N . SER B 1 30 ? -8.656 -10.789 -0.564 1 95.75 30 SER B N 1
ATOM 729 C CA . SER B 1 30 ? -9.844 -11.344 -1.207 1 95.75 30 SER B CA 1
ATOM 730 C C . SER B 1 30 ? -10.289 -10.484 -2.383 1 95.75 30 SER B C 1
ATOM 732 O O . SER B 1 30 ? -9.781 -9.383 -2.586 1 95.75 30 SER B O 1
ATOM 734 N N . ASP B 1 3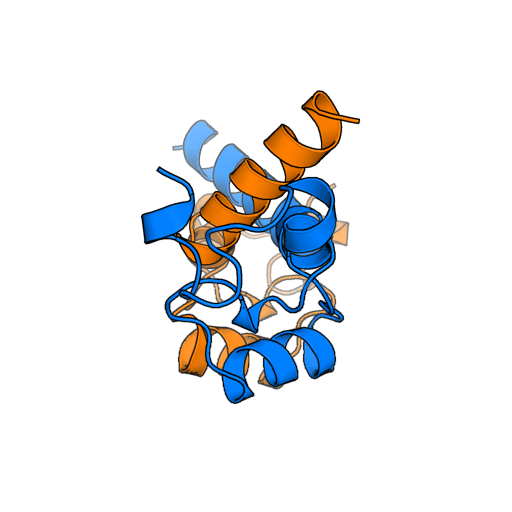1 ? -11.289 -10.969 -3.141 1 95.88 31 ASP B N 1
ATOM 735 C CA . ASP B 1 31 ? -11.859 -10.172 -4.227 1 95.88 31 ASP B CA 1
ATOM 736 C C . ASP B 1 31 ? -12.406 -8.844 -3.713 1 95.88 31 ASP B C 1
ATOM 738 O O . ASP B 1 31 ? -12.273 -7.816 -4.379 1 95.88 31 ASP B O 1
ATOM 742 N N . ALA B 1 32 ? -12.906 -8.945 -2.516 1 96.5 32 ALA B N 1
ATOM 743 C CA . ALA B 1 32 ? -13.469 -7.754 -1.888 1 96.5 32 ALA B CA 1
ATOM 744 C C . ALA B 1 32 ? -12.375 -6.738 -1.573 1 96.5 32 ALA B C 1
ATOM 746 O O . ALA B 1 32 ? -12.562 -5.535 -1.768 1 96.5 32 ALA B O 1
ATOM 747 N N . GLY B 1 33 ? -11.172 -7.242 -1.123 1 97.06 33 GLY B N 1
ATOM 748 C CA . GLY B 1 33 ? -10.047 -6.367 -0.83 1 97.06 33 GLY B CA 1
ATOM 749 C C . GLY B 1 33 ? -9.477 -5.691 -2.064 1 97.06 33 GLY B C 1
ATOM 750 O O . GLY B 1 33 ? -9.234 -4.484 -2.062 1 97.06 33 GLY B O 1
ATOM 751 N N . ALA B 1 34 ? -9.398 -6.539 -3.064 1 97.56 34 ALA B N 1
ATOM 752 C CA . ALA B 1 34 ? -8.883 -6.012 -4.324 1 97.56 34 ALA B CA 1
ATOM 753 C C . ALA B 1 34 ? -9.828 -4.977 -4.918 1 97.56 34 ALA B C 1
ATOM 755 O O . ALA B 1 34 ? -9.391 -3.941 -5.426 1 97.56 34 ALA B O 1
ATOM 756 N N . GLU B 1 35 ? -11.109 -5.25 -4.883 1 96.94 35 GLU B N 1
ATOM 757 C CA . GLU B 1 35 ? -12.117 -4.332 -5.406 1 96.94 35 GLU B CA 1
ATOM 758 C C . GLU B 1 35 ? -12.117 -3.02 -4.633 1 96.94 35 GLU B C 1
ATOM 760 O O . GLU B 1 35 ? -12.258 -1.945 -5.223 1 96.94 35 GLU B O 1
ATOM 765 N N . ALA B 1 36 ? -11.93 -3.133 -3.342 1 96.25 36 ALA B N 1
ATOM 766 C CA . ALA B 1 36 ? -11.891 -1.939 -2.5 1 96.25 36 ALA B CA 1
ATOM 767 C C . ALA B 1 36 ? -10.688 -1.068 -2.84 1 96.25 36 ALA B C 1
ATOM 769 O O . ALA B 1 36 ? -10.805 0.156 -2.934 1 96.25 36 ALA B O 1
ATOM 770 N N . LEU B 1 37 ? -9.531 -1.759 -3.002 1 97.06 37 LEU B N 1
ATOM 771 C CA . LEU B 1 37 ? -8.312 -1.052 -3.369 1 97.06 37 LEU B CA 1
ATOM 772 C C . LEU B 1 37 ? -8.492 -0.304 -4.688 1 97.06 37 LEU B C 1
ATOM 774 O O . LEU B 1 37 ? -8.148 0.875 -4.789 1 97.06 37 LEU B O 1
ATOM 778 N N . LYS B 1 38 ? -9.078 -0.957 -5.664 1 96.44 38 LYS B N 1
ATOM 779 C CA . LYS B 1 38 ? -9.312 -0.358 -6.973 1 96.44 38 LYS B CA 1
ATOM 780 C C . LYS B 1 38 ? -10.312 0.788 -6.883 1 96.44 38 LYS B C 1
ATOM 782 O O . LYS B 1 38 ? -10.094 1.863 -7.441 1 96.44 38 LYS B O 1
ATOM 787 N N . LYS B 1 39 ? -11.336 0.621 -6.184 1 96.5 39 LYS B N 1
ATOM 788 C CA . LYS B 1 39 ? -12.438 1.577 -6.094 1 96.5 39 LYS B CA 1
ATOM 789 C C . LYS B 1 39 ? -12.016 2.836 -5.344 1 96.5 39 LYS B C 1
ATOM 791 O O . LYS B 1 39 ? -12.359 3.949 -5.738 1 96.5 39 LYS B O 1
ATOM 796 N N . HIS B 1 40 ? -11.172 2.68 -4.277 1 95.62 40 HIS B N 1
ATOM 797 C CA . HIS B 1 40 ? -10.883 3.801 -3.393 1 95.62 40 HIS B CA 1
ATOM 798 C C . HIS B 1 40 ? -9.477 4.352 -3.645 1 95.62 40 HIS B C 1
ATOM 800 O O . HIS B 1 40 ? -9.25 5.555 -3.523 1 95.62 40 HIS B O 1
ATOM 806 N N . LEU B 1 41 ? -8.594 3.486 -4.008 1 96.25 41 LEU B N 1
ATOM 807 C CA . LEU B 1 41 ? -7.199 3.891 -4.141 1 96.25 41 LEU B CA 1
ATOM 808 C C . LEU B 1 41 ? -6.75 3.816 -5.598 1 96.25 41 LEU B C 1
ATOM 810 O O . LEU B 1 41 ? -5.66 4.277 -5.938 1 96.25 41 LEU B O 1
ATOM 814 N N . GLY B 1 42 ? -7.531 3.213 -6.367 1 96.38 42 GLY B N 1
ATOM 815 C CA . GLY B 1 42 ? -7.203 3.076 -7.777 1 96.38 42 GLY B CA 1
ATOM 816 C C . GLY B 1 42 ? -6.168 2.004 -8.047 1 96.38 42 GLY B C 1
ATOM 817 O O . GLY B 1 42 ? -5.355 2.135 -8.969 1 96.38 42 GLY B O 1
ATOM 818 N N . ILE B 1 43 ? -6.141 1.027 -7.289 1 97.62 43 ILE B N 1
ATOM 819 C CA . ILE B 1 43 ? -5.168 -0.051 -7.43 1 97.62 43 ILE B CA 1
ATOM 820 C C . ILE B 1 43 ? -5.797 -1.22 -8.188 1 97.62 43 ILE B C 1
ATOM 822 O O . ILE B 1 43 ? -6.738 -1.849 -7.695 1 97.62 43 ILE B O 1
ATOM 826 N N . SER B 1 44 ? -5.316 -1.508 -9.344 1 96.81 44 SER B N 1
ATOM 827 C CA . SER B 1 44 ? -5.922 -2.537 -10.18 1 96.81 44 SER B CA 1
ATOM 828 C C . SER B 1 44 ? -5.035 -3.773 -10.266 1 96.81 44 SER B C 1
ATOM 830 O O . SER B 1 44 ? -5.496 -4.848 -10.664 1 96.81 44 SER B O 1
ATOM 832 N N . SER B 1 45 ? -3.766 -3.643 -9.859 1 97.69 45 SER B N 1
ATOM 833 C CA . SER B 1 45 ? -2.828 -4.754 -9.992 1 97.69 45 SER B CA 1
ATOM 834 C C . SER B 1 45 ? -1.832 -4.773 -8.836 1 97.69 45 SER B C 1
ATOM 836 O O . SER B 1 45 ? -1.773 -3.832 -8.047 1 97.69 45 SER B O 1
ATOM 838 N N . ILE B 1 46 ? -1.094 -5.875 -8.828 1 97.81 46 ILE B N 1
ATOM 839 C CA . ILE B 1 46 ? -0.059 -6.012 -7.812 1 97.81 46 ILE B CA 1
ATOM 840 C C . ILE B 1 46 ? 0.979 -4.902 -7.977 1 97.81 46 ILE B C 1
ATOM 842 O O . ILE B 1 46 ? 1.402 -4.289 -6.996 1 97.81 46 ILE B O 1
ATOM 846 N N . GLU B 1 47 ? 1.332 -4.688 -9.242 1 97.69 47 GLU B N 1
ATOM 847 C CA . GLU B 1 47 ? 2.291 -3.627 -9.539 1 97.69 47 GLU B CA 1
ATOM 848 C C . GLU B 1 47 ? 1.771 -2.268 -9.078 1 97.69 47 GLU B C 1
ATOM 850 O O . GLU B 1 47 ? 2.531 -1.453 -8.555 1 97.69 47 GLU B O 1
ATOM 855 N N . ASP B 1 48 ? 0.453 -2.008 -9.234 1 97.75 48 ASP B N 1
ATOM 856 C CA . ASP B 1 48 ? -0.178 -0.766 -8.805 1 97.75 48 ASP B CA 1
ATOM 857 C C . ASP B 1 48 ? -0.08 -0.602 -7.289 1 97.75 48 ASP B C 1
ATOM 859 O O . ASP B 1 48 ? 0.223 0.486 -6.793 1 97.75 48 ASP B O 1
ATOM 863 N N . LEU B 1 49 ? -0.348 -1.731 -6.594 1 97.88 49 LEU B N 1
ATOM 864 C CA . LEU B 1 49 ? -0.262 -1.73 -5.141 1 97.88 49 LEU B CA 1
ATOM 865 C C . LEU B 1 49 ? 1.142 -1.354 -4.676 1 97.88 49 LEU B C 1
ATOM 867 O O . LEU B 1 49 ? 1.303 -0.596 -3.719 1 97.88 49 LEU B O 1
ATOM 871 N N . ALA B 1 50 ? 2.145 -1.809 -5.363 1 97.31 50 ALA B N 1
ATOM 872 C CA . ALA B 1 50 ? 3.549 -1.603 -5.016 1 97.31 50 ALA B CA 1
ATOM 873 C C . ALA B 1 50 ? 3.977 -0.164 -5.297 1 97.31 50 ALA B C 1
ATOM 875 O O . ALA B 1 50 ? 4.91 0.345 -4.668 1 97.31 50 ALA B O 1
ATOM 876 N N . THR B 1 51 ? 3.225 0.442 -6.324 1 96.75 51 THR B N 1
ATOM 877 C CA . THR B 1 51 ? 3.709 1.725 -6.82 1 96.75 51 THR B CA 1
ATOM 878 C C . THR B 1 51 ? 2.662 2.814 -6.617 1 96.75 51 THR B C 1
ATOM 880 O O . THR B 1 51 ? 2.867 3.963 -7.016 1 96.75 51 THR B O 1
ATOM 883 N N . ASN B 1 52 ? 1.635 2.488 -5.98 1 96.81 52 ASN B N 1
ATOM 884 C CA . ASN B 1 52 ? 0.574 3.459 -5.734 1 96.81 52 ASN B CA 1
ATOM 885 C C . ASN B 1 52 ? 1.087 4.664 -4.953 1 96.81 52 ASN B C 1
ATOM 887 O O . ASN B 1 52 ? 1.881 4.512 -4.02 1 96.81 52 ASN B O 1
ATOM 891 N N . LYS B 1 53 ? 0.656 5.828 -5.363 1 95.94 53 LYS B N 1
ATOM 892 C CA . LYS B 1 53 ? 1.163 7.062 -4.773 1 95.94 53 LYS B CA 1
ATOM 893 C C . LYS B 1 53 ? 0.89 7.105 -3.271 1 95.94 53 LYS B C 1
ATOM 895 O O . LYS B 1 53 ? 1.709 7.609 -2.5 1 95.94 53 LYS B O 1
ATOM 900 N N . TYR B 1 54 ? -0.266 6.613 -2.795 1 97 54 TYR B N 1
ATOM 901 C CA . TYR B 1 54 ? -0.616 6.629 -1.378 1 97 54 TYR B CA 1
ATOM 902 C C . TYR B 1 54 ? 0.328 5.742 -0.575 1 97 54 TYR B C 1
ATOM 904 O O . TYR B 1 54 ? 0.715 6.086 0.543 1 97 54 TYR B O 1
ATOM 912 N N . VAL B 1 55 ? 0.682 4.629 -1.167 1 97.44 55 VAL B N 1
ATOM 913 C CA . VAL B 1 55 ? 1.629 3.727 -0.523 1 97.44 55 VAL B CA 1
ATOM 914 C C . VAL B 1 55 ? 2.998 4.395 -0.428 1 97.44 55 VAL B C 1
ATOM 916 O O . VAL B 1 55 ? 3.621 4.398 0.637 1 97.44 55 VAL B O 1
ATOM 919 N N . LEU B 1 56 ? 3.428 5.023 -1.484 1 96.31 56 LEU B N 1
ATOM 920 C CA . LEU B 1 56 ? 4.73 5.684 -1.523 1 96.31 56 LEU B CA 1
ATOM 921 C C . LEU B 1 56 ? 4.785 6.836 -0.529 1 96.31 56 LEU B C 1
ATOM 923 O O . LEU B 1 56 ? 5.797 7.031 0.148 1 96.31 56 LEU B O 1
ATOM 927 N N . TRP B 1 57 ? 3.748 7.535 -0.507 1 96.75 57 TRP B N 1
ATOM 928 C CA . TRP B 1 57 ? 3.68 8.625 0.455 1 96.75 57 TRP B CA 1
ATOM 929 C C . TRP B 1 57 ? 3.756 8.102 1.885 1 96.75 57 TRP B C 1
ATOM 931 O O . TRP B 1 57 ? 4.508 8.633 2.707 1 96.75 57 TRP B O 1
ATOM 941 N N . ALA B 1 58 ? 3.016 7.094 2.119 1 97.31 58 ALA B N 1
ATOM 942 C CA . ALA B 1 58 ? 3.018 6.488 3.447 1 97.31 58 ALA B CA 1
ATOM 943 C C . ALA B 1 58 ? 4.414 6.016 3.836 1 97.31 58 ALA B C 1
ATOM 945 O O . ALA B 1 58 ? 4.859 6.227 4.969 1 97.31 58 ALA B O 1
ATOM 946 N N . GLN B 1 59 ? 5.078 5.426 2.93 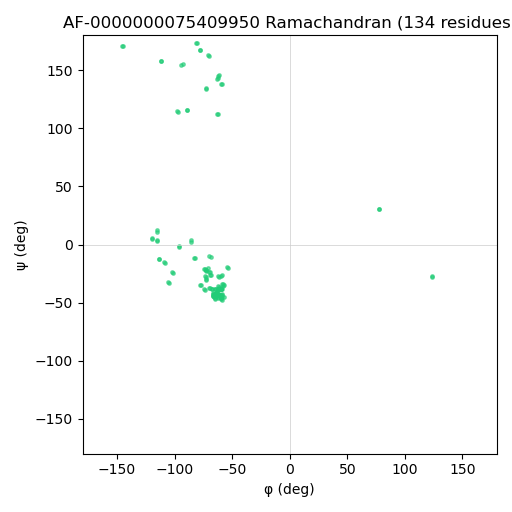1 97.19 59 GLN B N 1
ATOM 947 C CA . GLN B 1 59 ? 6.434 4.949 3.191 1 97.19 59 GLN B CA 1
ATOM 948 C C . GLN B 1 59 ? 7.375 6.113 3.494 1 97.19 59 GLN B C 1
ATOM 950 O O . GLN B 1 59 ? 8.211 6.023 4.391 1 97.19 59 GLN B O 1
ATOM 955 N N . ALA B 1 60 ? 7.246 7.184 2.742 1 95.94 60 ALA B N 1
ATOM 956 C CA . ALA B 1 60 ? 8.062 8.375 2.973 1 95.94 60 ALA B CA 1
ATOM 957 C C . ALA B 1 60 ? 7.836 8.93 4.375 1 95.94 60 ALA B C 1
ATOM 959 O O . ALA B 1 60 ? 8.789 9.203 5.105 1 95.94 60 ALA B O 1
ATOM 960 N N . ILE B 1 61 ? 6.578 9.008 4.699 1 96.62 61 ILE B N 1
ATOM 961 C CA . ILE B 1 61 ? 6.203 9.547 6.004 1 96.62 61 ILE B CA 1
ATOM 962 C C . ILE B 1 61 ? 6.719 8.617 7.105 1 96.62 61 ILE B C 1
ATOM 964 O O . ILE B 1 61 ? 7.316 9.078 8.086 1 96.62 61 ILE B O 1
ATOM 968 N N . THR B 1 62 ? 6.512 7.379 6.934 1 96.44 62 THR B N 1
ATOM 969 C CA . THR B 1 62 ? 6.949 6.395 7.922 1 96.44 62 THR B CA 1
ATOM 970 C C . THR B 1 62 ? 8.469 6.422 8.078 1 96.44 62 THR B C 1
ATOM 972 O O . THR B 1 62 ? 8.977 6.324 9.195 1 96.44 62 THR B O 1
ATOM 975 N N . THR B 1 63 ? 9.117 6.504 6.93 1 96.19 63 THR B N 1
ATOM 976 C CA . THR B 1 63 ? 10.57 6.586 6.961 1 96.19 63 THR B CA 1
ATOM 977 C C . THR B 1 63 ? 11.023 7.812 7.75 1 96.19 63 THR B C 1
ATOM 979 O O . THR B 1 63 ? 11.906 7.715 8.602 1 96.19 63 THR B O 1
ATOM 982 N N . LEU B 1 64 ? 10.438 8.953 7.477 1 93.94 64 LEU B N 1
ATOM 983 C CA . LEU B 1 64 ? 10.75 10.195 8.18 1 93.94 64 LEU B CA 1
ATOM 984 C C . LEU B 1 64 ? 10.484 10.055 9.672 1 93.94 64 LEU B C 1
ATOM 986 O O . LEU B 1 64 ? 11.273 10.531 10.492 1 93.94 64 LEU B O 1
ATOM 990 N N . ALA B 1 65 ? 9.336 9.43 9.953 1 94.62 65 ALA B N 1
ATOM 991 C CA . ALA B 1 65 ? 8.953 9.227 11.352 1 94.62 65 ALA B CA 1
ATOM 992 C C . ALA B 1 65 ? 9.977 8.359 12.078 1 94.62 65 ALA B C 1
ATOM 994 O O . ALA B 1 65 ? 10.266 8.586 13.25 1 94.62 65 ALA B O 1
ATOM 995 N N . THR B 1 66 ? 10.531 7.387 11.398 1 94 66 THR B N 1
ATOM 996 C CA . THR B 1 66 ? 11.508 6.492 12 1 94 66 THR B CA 1
ATOM 997 C C . THR B 1 66 ? 12.844 7.215 12.203 1 94 66 THR B C 1
ATOM 999 O O . THR B 1 66 ? 13.594 6.891 13.125 1 94 66 THR B O 1
ATOM 1002 N N . MET B 1 67 ? 13.102 8.188 11.32 1 91.88 67 MET B N 1
ATOM 1003 C CA . MET B 1 67 ? 14.359 8.922 11.406 1 91.88 67 MET B CA 1
ATOM 1004 C C . MET B 1 67 ? 14.312 9.953 12.523 1 91.88 67 MET B C 1
ATOM 1006 O O . MET B 1 67 ? 15.352 10.336 13.07 1 91.88 67 MET B O 1
ATOM 1010 N N . ASN B 1 68 ? 13.07 10.461 12.609 1 83.38 68 ASN B N 1
ATOM 1011 C CA . ASN B 1 68 ? 12.914 11.492 13.625 1 83.38 68 ASN B CA 1
ATOM 1012 C C . ASN B 1 68 ? 12.625 10.883 15 1 83.38 68 ASN B C 1
ATOM 1014 O O . ASN B 1 68 ? 12.328 11.609 15.945 1 83.38 68 ASN B O 1
ATOM 1018 N N . LYS B 1 69 ? 12.594 9.633 15.117 1 72.44 69 LYS B N 1
ATOM 1019 C CA . LYS B 1 69 ? 12.43 9.008 16.422 1 72.44 69 LYS B CA 1
ATOM 1020 C C . LYS B 1 69 ? 13.656 9.258 17.312 1 72.44 69 LYS B C 1
ATOM 1022 O O . LYS B 1 69 ? 14.75 9.516 16.797 1 72.44 69 LYS B O 1
#

pLDDT: mean 94.64, std 5.05, range [69.31, 97.88]

Foldseek 3Di:
DVPQQFDPVPNPPDPVVQQAAQPCRTPPQHPVNSVCCCVPQNQGGNVCVVVGPVVVVVVVVVVVVVVVD/DVPQQFDPVPNPPDPVVQQAAQPCRTPPQHPVNSVCCCVPQNQGGNVCVVVGPVVVVVVVVVVVVVVVD

Organism: Magnetospirillum gryphiswaldense (strain DSM 6361 / JCM 21280 / NBRC 15271 / MSR-1) (NCBI:txid431944)